Protein AF-A0A920KNM7-F1 (afdb_monomer)

Mean predicted aligned error: 5.47 Å

Secondary structure (DSSP, 8-state):
-GGGGG-SS-EEEES----HHHHHHHHHHHHTT-EEEEETTTTEEEEE--S--------

Sequence (59 aa):
MAATLLAEDACELQGVPVLRDVTTMTTLLASLGASVSQQEPAGALRIESGLVQTIQGAL

Nearest PDB structures (foldseek):
  6q03-assembly1_A  TM=9.088E-01  e=2.075E-03  Clostridioides difficile 630
  5wi5-assembly1_A  TM=9.259E-01  e=1.042E-02  Streptococcus pneumoniae TIGR4
  7tb0-assembly1_A  TM=9.308E-01  e=2.855E-02  Enterococcus faecium
  4fqd-assembly3_B  TM=8.406E-01  e=3.210E-01  Streptomyces tendae
  1p89-assembly1_A  TM=8.449E-01  e=7.192E-01  Escherichia coli O157:H7

Solvent-accessible surface area (backbone atoms only — not comparable to full-atom values): 3623 Å² total; per-residue (Å²): 112,82,71,41,62,75,37,94,53,73,39,78,44,73,81,49,70,99,42,71,68,52,54,53,48,53,53,52,44,40,75,52,40,26,49,75,44,81,39,88,70,86,33,30,38,40,36,33,42,43,83,51,81,77,80,77,78,86,126

Structure (mmCIF, N/CA/C/O backbone):
data_AF-A0A920KNM7-F1
#
_entry.id   AF-A0A920KNM7-F1
#
loop_
_atom_site.group_PDB
_atom_site.id
_atom_site.type_symbol
_atom_site.label_atom_id
_atom_site.label_alt_id
_atom_site.label_comp_id
_atom_site.label_asym_id
_atom_site.label_entity_id
_atom_site.label_seq_id
_atom_site.pdbx_PDB_ins_code
_atom_site.Cartn_x
_atom_site.Cartn_y
_atom_site.Cartn_z
_atom_site.occupancy
_atom_site.B_iso_or_equiv
_atom_site.auth_seq_id
_atom_site.auth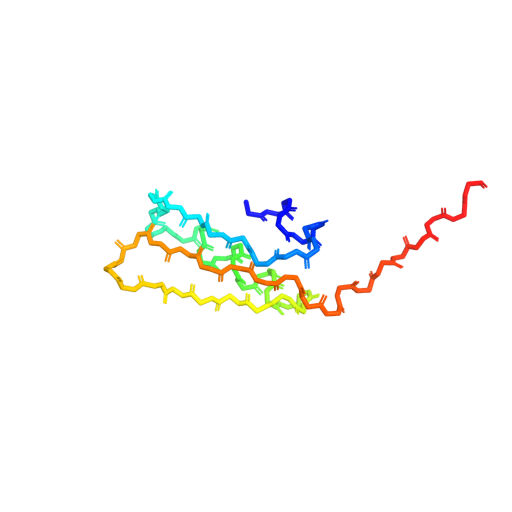_comp_id
_atom_site.auth_asym_id
_atom_site.auth_atom_id
_atom_site.pdbx_PDB_model_num
ATOM 1 N N . MET A 1 1 ? -2.135 -5.368 -3.450 1.00 84.88 1 MET A N 1
ATOM 2 C CA . MET A 1 1 ? -1.530 -4.381 -2.530 1.00 84.88 1 MET A CA 1
ATOM 3 C C . MET A 1 1 ? -0.015 -4.502 -2.509 1.00 84.88 1 MET A C 1
ATOM 5 O O . MET A 1 1 ? 0.593 -3.668 -3.130 1.00 84.88 1 MET A O 1
ATOM 9 N N . ALA A 1 2 ? 0.621 -5.526 -1.931 1.00 90.88 2 ALA A N 1
ATOM 10 C CA . ALA A 1 2 ? 2.097 -5.568 -1.854 1.00 90.88 2 ALA A CA 1
ATOM 11 C C . ALA A 1 2 ? 2.838 -5.368 -3.200 1.00 90.88 2 ALA A C 1
ATOM 13 O O . ALA A 1 2 ? 3.824 -4.644 -3.254 1.00 90.88 2 ALA A O 1
ATOM 14 N N . ALA A 1 3 ? 2.323 -5.936 -4.298 1.00 91.69 3 ALA A N 1
ATOM 15 C CA . ALA A 1 3 ? 2.902 -5.762 -5.634 1.00 91.69 3 ALA A CA 1
ATOM 16 C C . ALA A 1 3 ? 2.932 -4.300 -6.130 1.00 91.69 3 ALA A C 1
ATOM 18 O O . ALA A 1 3 ? 3.732 -3.985 -7.002 1.00 91.69 3 ALA A O 1
ATOM 19 N N . THR A 1 4 ? 2.115 -3.397 -5.569 1.00 92.69 4 THR A N 1
ATOM 20 C CA . THR A 1 4 ? 2.107 -1.975 -5.957 1.00 92.69 4 THR A CA 1
ATOM 21 C C . THR A 1 4 ? 3.386 -1.250 -5.541 1.00 92.69 4 THR A C 1
ATOM 23 O O . THR A 1 4 ? 3.648 -0.173 -6.052 1.00 92.69 4 THR A O 1
ATOM 26 N N . LEU A 1 5 ? 4.199 -1.826 -4.646 1.00 90.31 5 LEU A N 1
ATOM 27 C CA . LEU A 1 5 ? 5.523 -1.286 -4.310 1.00 90.31 5 LEU A CA 1
ATOM 28 C C . LEU A 1 5 ? 6.533 -1.422 -5.461 1.00 90.31 5 LEU A C 1
ATOM 30 O O . LEU A 1 5 ? 7.545 -0.731 -5.466 1.00 90.31 5 LEU A O 1
ATOM 34 N N . LEU A 1 6 ? 6.278 -2.323 -6.412 1.00 90.19 6 LEU A N 1
ATOM 35 C CA . LEU A 1 6 ? 7.147 -2.561 -7.568 1.00 90.19 6 LEU A CA 1
ATOM 36 C C . LEU A 1 6 ? 6.703 -1.776 -8.809 1.00 90.19 6 LEU A C 1
ATOM 38 O O . LEU A 1 6 ? 7.367 -1.848 -9.838 1.00 90.19 6 LEU A O 1
ATOM 42 N N . ALA A 1 7 ? 5.564 -1.087 -8.737 1.00 89.88 7 ALA A N 1
ATOM 43 C CA . ALA A 1 7 ? 5.072 -0.270 -9.832 1.00 89.88 7 ALA A CA 1
ATOM 44 C C . ALA A 1 7 ? 5.824 1.065 -9.872 1.00 89.88 7 ALA A C 1
ATOM 46 O O . ALA A 1 7 ? 6.056 1.678 -8.830 1.00 89.88 7 ALA A O 1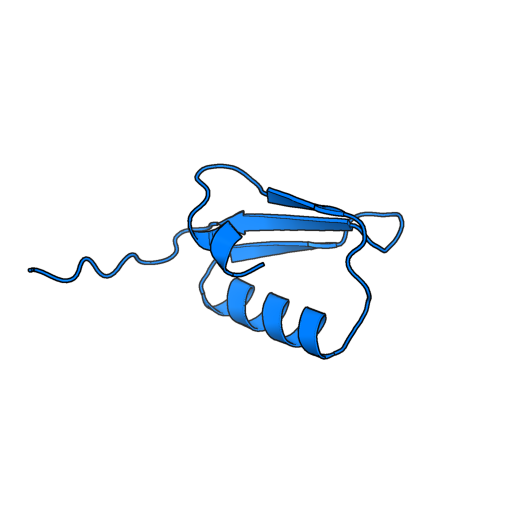
ATOM 47 N N . GLU A 1 8 ? 6.184 1.503 -11.079 1.00 85.50 8 GLU A N 1
ATOM 48 C CA . GLU A 1 8 ? 6.806 2.814 -11.312 1.00 85.50 8 GLU A CA 1
ATOM 49 C C . GLU A 1 8 ? 5.797 3.954 -11.100 1.00 85.50 8 GLU A C 1
ATOM 51 O O . GLU A 1 8 ? 6.148 5.001 -10.563 1.00 85.50 8 GLU A O 1
ATOM 56 N N . ASP A 1 9 ? 4.532 3.711 -11.454 1.00 89.75 9 ASP A N 1
ATOM 57 C CA . ASP A 1 9 ? 3.432 4.666 -11.337 1.00 89.75 9 ASP A CA 1
ATOM 58 C C . ASP A 1 9 ? 2.461 4.327 -10.196 1.00 89.75 9 ASP A C 1
ATOM 60 O O . ASP A 1 9 ? 2.404 3.211 -9.667 1.00 89.75 9 ASP A O 1
ATOM 64 N N . ALA A 1 10 ? 1.627 5.312 -9.857 1.00 92.31 10 ALA A N 1
ATOM 65 C CA . ALA A 1 10 ? 0.527 5.149 -8.918 1.00 92.31 10 ALA A CA 1
AT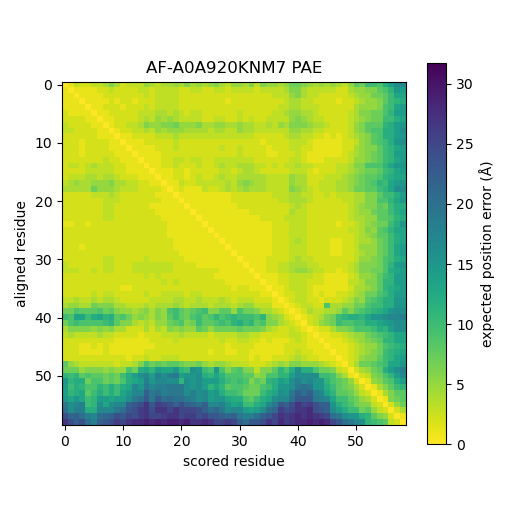OM 66 C C . ALA A 1 10 ? -0.404 3.997 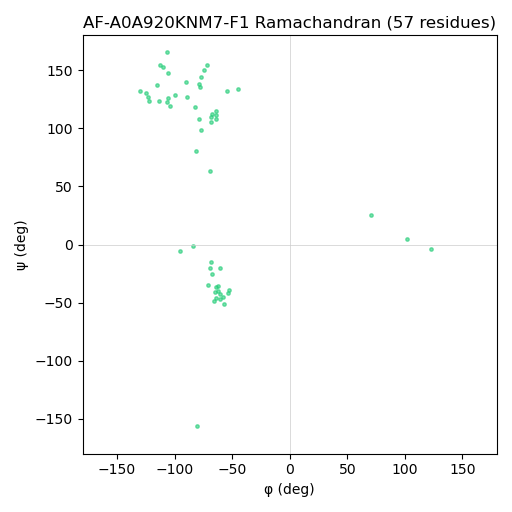-9.320 1.00 92.31 10 ALA A C 1
ATOM 68 O O . ALA A 1 10 ? -0.889 3.920 -10.449 1.00 92.31 10 ALA A O 1
ATOM 69 N N . CYS A 1 11 ? -0.725 3.140 -8.357 1.00 94.44 11 CYS A N 1
ATOM 70 C CA . CYS A 1 11 ? -1.698 2.073 -8.521 1.00 94.44 11 CYS A CA 1
ATOM 71 C C . CYS A 1 11 ? -3.043 2.476 -7.917 1.00 94.44 11 CYS A C 1
ATOM 73 O O . CYS A 1 11 ? -3.123 2.824 -6.736 1.00 94.44 11 CYS A O 1
ATOM 75 N N . GLU A 1 12 ? -4.110 2.335 -8.698 1.00 94.88 12 GLU A N 1
ATOM 76 C CA . GLU A 1 12 ? -5.485 2.494 -8.228 1.00 94.88 12 GLU A CA 1
ATOM 77 C C . GLU A 1 12 ? -6.147 1.127 -8.077 1.00 94.88 12 GLU A C 1
ATOM 79 O O . GLU A 1 12 ? -6.272 0.351 -9.025 1.00 94.88 12 GLU A O 1
ATOM 84 N N . LEU A 1 13 ? -6.559 0.819 -6.854 1.00 94.12 13 LEU A N 1
ATOM 85 C CA . LEU A 1 13 ? -7.258 -0.407 -6.507 1.00 94.12 13 LEU A CA 1
ATOM 86 C C . LEU A 1 13 ? -8.725 -0.074 -6.263 1.00 94.12 13 LEU A C 1
ATOM 88 O O . LEU A 1 13 ? -9.036 0.778 -5.434 1.00 94.12 13 LEU A O 1
ATOM 92 N N . GLN A 1 14 ? -9.618 -0.774 -6.954 1.00 94.81 14 GLN A N 1
ATOM 93 C CA . GLN A 1 14 ? -11.066 -0.615 -6.826 1.00 94.81 14 GLN A CA 1
ATOM 94 C C . GLN A 1 14 ? -11.682 -1.839 -6.142 1.00 94.81 14 GLN A C 1
ATOM 96 O O . GLN A 1 14 ? -11.154 -2.948 -6.241 1.00 94.81 14 GLN A O 1
ATOM 101 N N . GLY A 1 15 ? -12.810 -1.640 -5.459 1.00 92.88 15 GLY A N 1
ATOM 102 C CA . GLY A 1 15 ? -13.522 -2.708 -4.754 1.00 92.88 15 GLY A CA 1
ATOM 103 C C . GLY A 1 15 ? -12.791 -3.207 -3.507 1.00 92.88 15 GLY A C 1
ATOM 104 O O . GLY A 1 15 ? -12.969 -4.361 -3.117 1.00 92.88 15 GLY A O 1
ATOM 105 N N . VAL A 1 16 ? -11.950 -2.372 -2.889 1.00 93.25 16 VAL A N 1
ATOM 106 C CA . VAL A 1 16 ? -11.210 -2.766 -1.687 1.00 93.25 16 VAL A CA 1
ATOM 107 C C . VAL A 1 16 ? -12.107 -2.613 -0.455 1.00 93.25 16 VAL A C 1
ATOM 109 O O . VAL A 1 16 ? -12.527 -1.498 -0.146 1.00 93.25 16 VAL A O 1
ATOM 112 N N . PRO A 1 17 ? -12.408 -3.699 0.278 1.00 91.12 17 PRO A N 1
ATOM 113 C CA . PRO A 1 17 ? -13.274 -3.625 1.445 1.00 91.12 17 PRO A CA 1
ATOM 114 C C . PRO A 1 17 ? -12.554 -2.985 2.639 1.00 91.12 17 PRO A C 1
ATOM 116 O O . PRO A 1 17 ? -11.346 -3.141 2.822 1.00 91.12 17 PRO A O 1
ATOM 119 N N . VAL A 1 18 ? -13.314 -2.316 3.509 1.00 88.00 18 VAL A N 1
ATOM 120 C C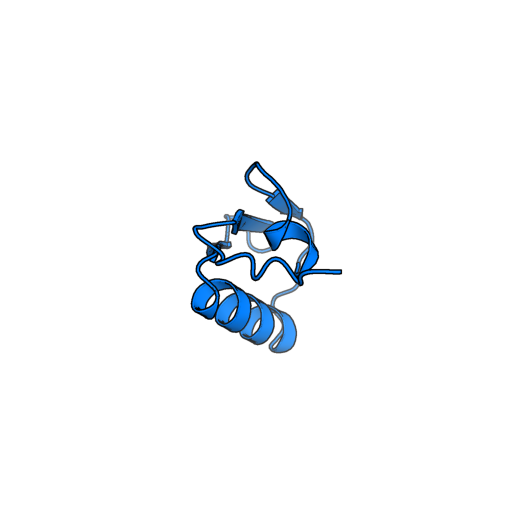A . VAL A 1 18 ? -12.788 -1.723 4.748 1.00 88.00 18 VAL A CA 1
ATOM 121 C C . VAL A 1 18 ? -12.680 -2.809 5.823 1.00 88.00 18 VAL A C 1
ATOM 123 O O . VAL A 1 18 ? -13.557 -2.973 6.669 1.00 88.00 18 VAL A O 1
ATOM 126 N N . LEU A 1 19 ? -11.607 -3.597 5.751 1.00 93.62 19 LEU A N 1
ATOM 127 C CA . LEU A 1 19 ? -11.291 -4.668 6.701 1.00 93.62 19 LEU A CA 1
ATOM 128 C C . LEU A 1 19 ? -10.036 -4.327 7.502 1.00 93.62 19 LEU A C 1
ATOM 130 O O . LEU A 1 19 ? -9.146 -3.629 7.017 1.00 93.62 19 LEU A O 1
ATOM 134 N N . ARG A 1 20 ? -9.920 -4.897 8.707 1.00 95.19 20 ARG A N 1
ATOM 135 C CA . ARG A 1 20 ? -8.736 -4.722 9.561 1.00 95.19 20 ARG A CA 1
ATOM 136 C C . ARG A 1 20 ? -7.442 -5.089 8.831 1.00 95.19 20 ARG A C 1
ATOM 138 O O . ARG A 1 20 ? -6.477 -4.342 8.925 1.00 95.19 20 ARG A O 1
ATOM 145 N N . ASP A 1 21 ? -7.451 -6.179 8.070 1.00 95.38 21 ASP A N 1
ATOM 146 C CA . ASP A 1 21 ? -6.284 -6.652 7.320 1.00 95.38 21 ASP A CA 1
ATOM 147 C C . ASP A 1 21 ? -5.852 -5.659 6.237 1.00 95.38 21 ASP A C 1
ATOM 149 O O . ASP A 1 21 ? -4.658 -5.455 6.024 1.00 95.38 21 ASP A O 1
ATOM 153 N N . VAL A 1 22 ? -6.815 -4.992 5.588 1.00 93.94 22 VAL A N 1
ATOM 154 C CA . VAL A 1 22 ? -6.534 -3.928 4.616 1.00 93.94 22 VAL A CA 1
ATOM 155 C C . VAL A 1 22 ? -5.886 -2.748 5.327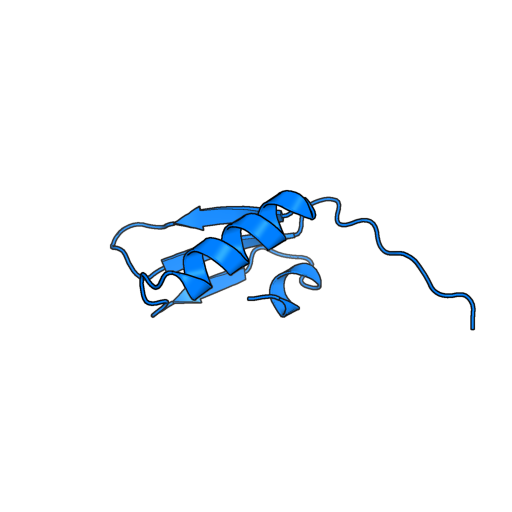 1.00 93.94 22 VAL A C 1
ATOM 157 O O . VAL A 1 22 ? -4.819 -2.308 4.907 1.00 93.94 22 VAL A O 1
ATOM 160 N N . THR A 1 23 ? -6.452 -2.297 6.448 1.00 93.56 23 THR A N 1
ATOM 161 C CA . THR A 1 23 ? -5.861 -1.221 7.256 1.00 93.56 23 THR A CA 1
ATOM 162 C C . THR A 1 23 ? -4.438 -1.571 7.688 1.00 93.56 23 THR A C 1
ATOM 164 O O . THR A 1 23 ? -3.514 -0.803 7.426 1.00 93.56 23 THR A O 1
ATOM 167 N N . THR A 1 24 ? -4.226 -2.756 8.266 1.00 96.75 24 THR A N 1
ATOM 168 C CA . THR A 1 24 ? -2.898 -3.225 8.681 1.00 96.75 24 THR A CA 1
ATOM 169 C C . THR A 1 24 ? -1.922 -3.262 7.508 1.00 96.75 24 THR A C 1
ATOM 171 O O . THR A 1 24 ? -0.810 -2.752 7.638 1.00 96.75 24 THR A O 1
ATOM 174 N N . MET A 1 25 ? -2.329 -3.791 6.351 1.00 96.12 25 MET A N 1
ATOM 175 C CA . MET A 1 25 ? -1.482 -3.806 5.159 1.00 96.12 25 MET A CA 1
ATOM 176 C C . MET A 1 25 ? -1.118 -2.384 4.719 1.00 96.12 25 MET A C 1
ATOM 178 O O . MET A 1 25 ? 0.054 -2.102 4.501 1.00 96.12 25 MET A O 1
ATOM 182 N N . THR A 1 26 ? -2.076 -1.458 4.651 1.00 94.19 26 THR A N 1
ATOM 183 C CA . THR A 1 26 ? -1.788 -0.065 4.267 1.00 94.19 26 THR A CA 1
ATOM 184 C C . THR A 1 26 ? -0.837 0.639 5.241 1.00 94.19 26 THR A C 1
ATOM 186 O O . THR A 1 26 ? 0.043 1.372 4.795 1.00 94.19 26 THR A O 1
ATOM 189 N N . THR A 1 27 ? -0.925 0.359 6.547 1.00 94.75 27 THR A N 1
ATOM 190 C CA . THR A 1 27 ? 0.032 0.860 7.550 1.00 94.75 27 THR A CA 1
ATOM 191 C C . THR A 1 27 ? 1.441 0.303 7.333 1.00 94.75 27 THR A C 1
ATOM 193 O O . THR A 1 27 ? 2.420 1.044 7.452 1.00 94.75 27 THR A O 1
ATOM 196 N N . LEU A 1 28 ? 1.562 -0.985 6.995 1.00 94.56 28 LEU A N 1
ATOM 197 C CA . LEU A 1 28 ? 2.853 -1.603 6.679 1.00 94.56 28 LEU A CA 1
ATOM 198 C C . LEU A 1 28 ? 3.471 -0.987 5.421 1.00 94.56 28 LEU A C 1
ATOM 200 O O . LEU A 1 28 ? 4.640 -0.615 5.440 1.00 94.56 28 LEU A O 1
ATOM 204 N N . LEU A 1 29 ? 2.682 -0.821 4.356 1.00 92.88 29 LEU A N 1
ATOM 205 C CA . LEU A 1 29 ? 3.144 -0.185 3.120 1.00 92.88 29 LEU A CA 1
ATOM 206 C C . LEU A 1 29 ? 3.603 1.257 3.371 1.00 92.88 29 LEU A C 1
ATOM 208 O O . LEU A 1 29 ? 4.667 1.645 2.894 1.00 92.88 29 LEU A O 1
ATOM 212 N N . ALA A 1 30 ? 2.859 2.018 4.178 1.00 92.19 30 ALA A N 1
ATOM 213 C CA . ALA A 1 30 ? 3.251 3.368 4.570 1.00 92.19 30 ALA A CA 1
ATOM 214 C C . ALA A 1 30 ? 4.568 3.398 5.358 1.00 92.19 30 ALA A C 1
ATOM 216 O O . ALA A 1 30 ? 5.426 4.242 5.112 1.00 92.19 30 ALA A O 1
ATOM 217 N N . SER A 1 31 ? 4.771 2.429 6.254 1.00 92.06 31 SER A N 1
ATOM 218 C CA . SER A 1 31 ? 6.012 2.293 7.032 1.00 92.06 31 SER A CA 1
ATOM 219 C C . SER A 1 31 ? 7.222 1.923 6.164 1.00 92.06 31 SER A C 1
ATOM 221 O O . SER A 1 31 ? 8.353 2.234 6.528 1.00 92.06 31 SER A O 1
ATOM 223 N N . LEU A 1 32 ? 6.992 1.286 5.012 1.00 90.31 32 LEU A N 1
ATOM 224 C CA . LEU A 1 32 ? 8.011 0.988 3.998 1.00 90.31 32 LEU A CA 1
ATOM 225 C C . LEU A 1 32 ? 8.266 2.161 3.035 1.00 90.31 32 LEU A C 1
ATOM 227 O O . LEU A 1 32 ? 9.122 2.051 2.161 1.00 90.31 32 LEU A O 1
ATOM 231 N N . GLY A 1 33 ? 7.549 3.276 3.199 1.00 90.00 33 GLY A N 1
ATOM 232 C CA . GLY A 1 33 ? 7.730 4.501 2.421 1.00 90.00 33 GLY A CA 1
ATOM 233 C C . GLY A 1 33 ? 6.706 4.724 1.310 1.00 90.00 33 GLY A C 1
ATOM 234 O O . GLY A 1 33 ? 6.845 5.694 0.572 1.00 90.00 33 GLY A O 1
ATOM 235 N N . ALA A 1 34 ? 5.680 3.880 1.170 1.00 93.31 34 ALA A N 1
ATOM 236 C CA . ALA A 1 34 ? 4.614 4.118 0.198 1.00 93.31 34 ALA A CA 1
ATOM 237 C C . ALA A 1 34 ? 3.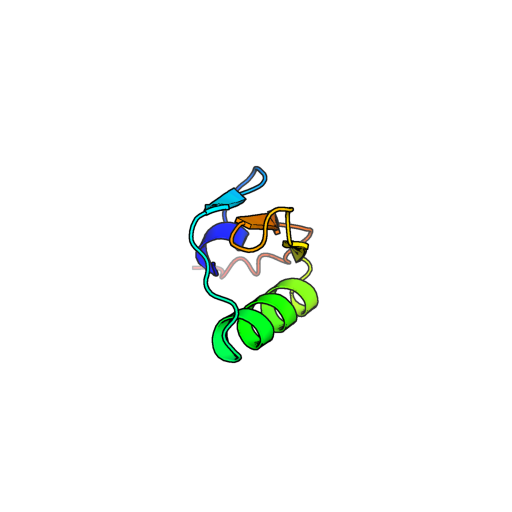624 5.190 0.675 1.00 93.31 34 ALA A C 1
ATOM 239 O O . ALA A 1 34 ? 3.262 5.248 1.848 1.00 93.31 34 ALA A O 1
ATOM 240 N N . SER A 1 35 ? 3.109 5.998 -0.247 1.00 94.31 35 SER A N 1
ATOM 241 C CA . SER A 1 35 ? 1.984 6.890 0.046 1.00 94.31 35 SER A CA 1
ATOM 242 C C . SER A 1 35 ? 0.675 6.160 -0.235 1.00 94.31 35 SER A C 1
ATOM 244 O O . SER A 1 35 ? 0.485 5.621 -1.323 1.00 94.31 35 SER A O 1
ATOM 246 N N . VAL A 1 36 ? -0.235 6.126 0.741 1.00 93.81 36 VAL A N 1
ATOM 247 C CA . VAL A 1 36 ? -1.540 5.460 0.614 1.00 93.81 36 VAL A CA 1
ATOM 248 C C . VAL A 1 36 ? -2.650 6.464 0.898 1.00 93.81 36 VAL A C 1
ATOM 250 O O . VAL A 1 36 ? -2.658 7.092 1.955 1.00 93.81 36 VAL A O 1
ATOM 253 N N . SER A 1 37 ? -3.611 6.586 -0.018 1.00 93.44 37 SER A N 1
ATOM 254 C CA . SER A 1 37 ? -4.797 7.431 0.152 1.00 93.44 37 SER A CA 1
ATOM 255 C C . SER A 1 37 ? -6.074 6.652 -0.158 1.00 93.44 37 SER A C 1
ATOM 257 O O . SER A 1 37 ? -6.172 5.962 -1.174 1.00 93.44 37 SER A O 1
ATOM 259 N N . GLN A 1 38 ? -7.058 6.753 0.736 1.00 90.69 38 GLN A N 1
ATOM 260 C CA . GLN A 1 38 ? -8.423 6.316 0.445 1.00 90.69 38 GLN A CA 1
ATOM 261 C C . GLN A 1 38 ? -9.099 7.372 -0.422 1.00 90.69 38 GLN A C 1
ATOM 263 O O . GLN A 1 38 ? -8.953 8.568 -0.172 1.00 90.69 38 GLN A O 1
ATOM 268 N N . GLN A 1 39 ? -9.795 6.913 -1.453 1.00 88.38 39 GLN A N 1
ATOM 269 C CA . GLN A 1 39 ? -10.518 7.763 -2.387 1.00 88.38 39 GLN A CA 1
ATOM 270 C C 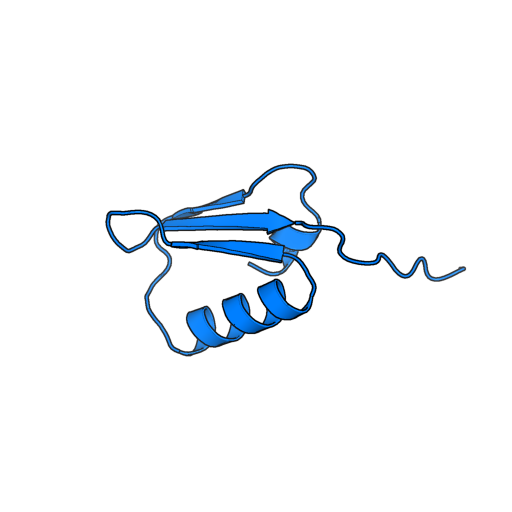. GLN A 1 39 ? -12.018 7.653 -2.112 1.00 88.38 39 GLN A C 1
ATOM 272 O O . GLN A 1 39 ? -12.504 6.595 -1.710 1.00 88.38 39 GLN A O 1
ATOM 277 N N . GLU A 1 40 ? -12.735 8.750 -2.343 1.00 80.75 40 GLU A N 1
ATOM 278 C CA . GLU A 1 40 ? -14.191 8.792 -2.238 1.00 80.75 40 GLU A CA 1
ATOM 279 C C . GLU A 1 40 ? -14.843 8.449 -3.591 1.00 80.75 40 GLU A C 1
ATOM 281 O O . GLU A 1 40 ? -14.376 8.929 -4.628 1.00 80.75 40 GLU A O 1
ATOM 286 N N . PRO A 1 41 ? -15.944 7.673 -3.611 1.00 77.31 41 PRO A N 1
ATOM 287 C CA . PRO A 1 41 ? -16.578 7.019 -2.464 1.00 77.31 41 PRO A CA 1
ATOM 288 C C . PRO A 1 41 ? -15.744 5.840 -1.939 1.00 77.31 41 PRO A C 1
ATOM 290 O O . PRO A 1 41 ? -14.991 5.218 -2.690 1.00 77.31 41 PRO A O 1
ATOM 293 N N . ALA A 1 42 ? -15.920 5.514 -0.655 1.00 76.25 42 ALA A N 1
ATOM 294 C CA . ALA A 1 42 ? -15.227 4.404 -0.001 1.00 76.25 42 ALA A CA 1
ATOM 295 C C . ALA A 1 42 ? -15.224 3.118 -0.855 1.00 76.25 42 ALA A C 1
ATOM 297 O O . ALA A 1 42 ? -16.254 2.698 -1.386 1.00 76.25 42 ALA A O 1
ATOM 298 N N . GLY A 1 43 ? -14.057 2.476 -0.959 1.00 86.00 43 GLY A N 1
ATOM 299 C CA . GLY A 1 43 ? -13.846 1.285 -1.792 1.00 86.00 43 GLY A CA 1
ATOM 300 C C . GLY A 1 43 ? -12.741 1.433 -2.839 1.00 86.00 43 GLY A C 1
ATOM 301 O O . GLY A 1 43 ? -12.419 0.456 -3.519 1.00 86.00 43 GLY A O 1
ATOM 302 N N . ALA A 1 44 ? -12.141 2.619 -2.952 1.00 92.00 44 ALA A N 1
ATOM 303 C CA . ALA A 1 44 ? -10.976 2.864 -3.789 1.00 92.00 44 ALA A CA 1
ATOM 304 C C . ALA A 1 44 ? -9.744 3.252 -2.952 1.00 92.00 44 ALA A C 1
ATOM 306 O O . ALA A 1 44 ? -9.825 4.032 -2.001 1.00 92.00 44 ALA A O 1
ATOM 307 N N . LEU A 1 45 ? -8.590 2.690 -3.313 1.00 94.19 45 LEU A N 1
ATOM 308 C CA . LEU A 1 45 ? -7.290 2.991 -2.717 1.00 94.19 45 LEU A CA 1
ATOM 309 C C . LEU A 1 45 ? -6.319 3.402 -3.811 1.00 94.19 45 LEU A C 1
ATOM 311 O O . LEU A 1 45 ? -6.137 2.671 -4.783 1.00 94.19 45 LEU A O 1
ATOM 315 N N . ARG A 1 46 ? -5.637 4.522 -3.603 1.00 95.06 46 ARG A N 1
ATOM 316 C CA . ARG A 1 46 ? -4.509 4.936 -4.427 1.00 95.06 46 ARG A CA 1
ATOM 317 C C . ARG A 1 46 ? -3.219 4.740 -3.641 1.00 95.06 46 ARG A C 1
ATOM 319 O O . ARG A 1 46 ? -3.084 5.262 -2.532 1.00 95.06 46 ARG A O 1
ATOM 326 N N . ILE A 1 47 ? -2.307 3.952 -4.204 1.00 94.69 47 ILE A N 1
ATOM 327 C CA . ILE A 1 47 ? -1.018 3.606 -3.601 1.00 94.69 47 ILE A CA 1
ATOM 328 C C . ILE A 1 47 ? 0.093 4.028 -4.552 1.00 94.69 47 ILE A C 1
ATOM 330 O O . ILE A 1 47 ? 0.137 3.581 -5.695 1.00 94.69 47 ILE A O 1
ATOM 334 N N . GLU A 1 48 ? 1.005 4.849 -4.057 1.00 94.31 48 GLU A N 1
ATOM 335 C CA . GLU A 1 48 ? 2.194 5.293 -4.778 1.00 94.31 48 GLU A CA 1
ATOM 336 C C . GLU A 1 48 ? 3.425 4.723 -4.082 1.00 94.31 48 GLU A C 1
ATOM 338 O O . GLU A 1 48 ? 3.606 4.911 -2.872 1.00 94.31 48 GLU A O 1
ATOM 343 N N . SER A 1 49 ? 4.247 3.987 -4.833 1.00 87.56 49 SER A N 1
ATOM 344 C CA . SER A 1 49 ? 5.526 3.507 -4.319 1.00 87.56 49 SER A CA 1
ATOM 345 C C . SER A 1 49 ? 6.434 4.715 -4.108 1.00 87.56 49 SER A C 1
ATOM 347 O O . SER A 1 49 ? 6.779 5.415 -5.056 1.00 87.56 49 SER A O 1
ATOM 349 N N . GLY A 1 50 ? 6.749 5.023 -2.849 1.00 76.12 50 GLY A N 1
ATOM 350 C CA . GLY A 1 50 ? 7.726 6.062 -2.533 1.00 76.12 50 GLY A CA 1
ATOM 351 C C . GLY A 1 50 ? 9.147 5.527 -2.670 1.00 76.12 50 GLY A C 1
ATOM 352 O O . GLY A 1 50 ? 9.390 4.540 -3.357 1.00 76.12 50 GLY A O 1
ATOM 353 N N . LEU A 1 51 ? 10.106 6.151 -1.982 1.00 66.31 51 LEU A N 1
ATOM 354 C CA . LEU A 1 51 ? 11.502 5.696 -1.926 1.00 66.31 51 LEU A CA 1
ATOM 355 C C . LEU A 1 51 ? 11.629 4.388 -1.119 1.00 66.31 51 LEU A C 1
ATOM 357 O O . LEU A 1 51 ? 12.258 4.350 -0.061 1.00 66.31 51 LEU A O 1
ATOM 361 N N . VAL A 1 52 ? 11.009 3.311 -1.595 1.00 67.00 52 VAL A N 1
ATOM 362 C CA . VAL A 1 52 ? 11.169 1.968 -1.051 1.00 67.00 52 VAL A CA 1
ATOM 363 C C . VAL A 1 52 ? 12.599 1.548 -1.368 1.00 67.00 52 VAL A C 1
ATOM 365 O O . VAL A 1 52 ? 12.972 1.358 -2.528 1.00 67.00 52 VAL A O 1
ATOM 368 N N . GLN A 1 53 ? 13.435 1.460 -0.334 1.00 62.56 53 GLN A N 1
ATOM 369 C CA . GLN A 1 53 ? 14.841 1.107 -0.498 1.00 62.56 53 GLN A CA 1
ATOM 370 C C . GLN A 1 53 ? 14.944 -0.315 -1.050 1.00 62.56 53 GLN A C 1
ATOM 372 O O . GLN A 1 53 ? 14.662 -1.296 -0.362 1.00 62.56 53 GLN A O 1
ATOM 377 N N . THR A 1 54 ? 15.338 -0.423 -2.317 1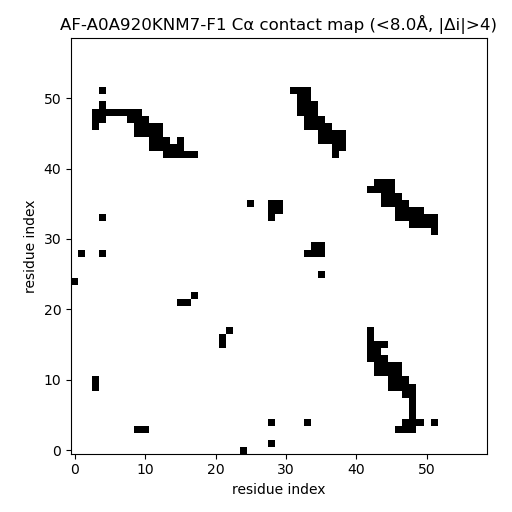.00 63.69 54 THR A N 1
ATOM 378 C CA . THR A 1 54 ? 15.565 -1.716 -2.955 1.00 63.69 54 THR A CA 1
ATOM 379 C C . THR A 1 54 ? 16.919 -2.234 -2.495 1.00 63.69 54 THR A C 1
ATOM 381 O O . THR A 1 54 ? 17.962 -1.716 -2.889 1.00 63.69 54 THR A O 1
ATOM 384 N N . ILE A 1 55 ? 16.914 -3.261 -1.647 1.00 65.81 55 ILE A N 1
ATOM 385 C CA . ILE A 1 55 ? 18.131 -3.999 -1.320 1.00 65.81 55 ILE A CA 1
ATOM 386 C C . ILE A 1 55 ? 18.410 -4.915 -2.512 1.00 65.81 55 ILE A C 1
ATOM 388 O O . ILE A 1 55 ? 17.785 -5.965 -2.658 1.00 65.81 55 ILE A O 1
ATOM 392 N N . GLN A 1 56 ? 19.311 -4.500 -3.404 1.00 59.81 56 GLN A N 1
ATOM 393 C CA . GLN A 1 56 ? 19.793 -5.374 -4.469 1.00 59.81 56 GLN A CA 1
ATOM 394 C C . GLN A 1 56 ? 20.627 -6.491 -3.835 1.00 59.81 56 GLN A C 1
ATOM 396 O O . GLN A 1 56 ? 21.743 -6.267 -3.370 1.00 59.81 56 GLN A O 1
ATOM 401 N N . GLY A 1 57 ? 20.061 -7.696 -3.781 1.00 59.34 57 GLY A N 1
ATOM 402 C CA . GLY A 1 57 ? 20.817 -8.897 -3.454 1.00 59.34 57 GLY A CA 1
ATOM 403 C C . GLY A 1 57 ? 21.852 -9.141 -4.548 1.00 59.34 57 GLY A C 1
ATOM 404 O O . GLY A 1 57 ? 21.482 -9.382 -5.694 1.00 59.34 57 GLY A O 1
ATOM 405 N N . ALA A 1 58 ? 23.134 -9.043 -4.198 1.00 51.84 58 ALA A N 1
ATOM 406 C CA . ALA A 1 58 ? 24.216 -9.516 -5.047 1.00 51.84 58 ALA A CA 1
ATOM 407 C C . ALA A 1 58 ? 24.083 -11.043 -5.186 1.00 51.84 58 ALA A C 1
ATOM 409 O O . ALA A 1 58 ? 24.226 -11.766 -4.198 1.00 51.84 58 ALA A O 1
ATOM 410 N N . LEU A 1 59 ? 23.740 -11.494 -6.394 1.00 47.88 59 LEU A N 1
ATOM 411 C CA . LEU A 1 59 ? 23.884 -12.877 -6.852 1.00 47.88 59 LEU A CA 1
ATOM 412 C C . LEU A 1 59 ? 25.275 -13.055 -7.462 1.00 47.88 59 LEU A C 1
ATOM 414 O O . LEU A 1 59 ? 25.689 -12.147 -8.219 1.00 47.88 59 LEU A O 1
#

Radius of gyration: 12.3 Å; Cα contacts (8 Å, |Δi|>4): 81; chains: 1; bounding box: 41×22×21 Å

pLDDT: mean 86.43, std 12.13, range [47.88, 96.75]

Foldseek 3Di:
DVCLLVDPAKDKFFQADPDPVVVVVVVVQVVQPKDWDQDPPGGMIIIHNGPRPDPPDDD